Protein AF-A0A259J032-F1 (afdb_monomer)

pLDDT: mean 90.25, std 6.65, range [53.91, 96.62]

Solvent-accessible surface area (backbone atoms only — not comparable to full-atom values): 3710 Å² total; per-residue (Å²): 139,57,80,84,68,41,48,49,56,56,54,53,50,53,54,51,50,66,69,47,52,84,82,52,55,72,69,57,48,54,53,52,47,54,51,52,47,54,58,42,60,72,29,56,37,41,51,38,43,50,53,18,55,77,68,75,47,82,60,77,52,82,58,69

Nearest PDB structures (foldseek):
  4fzw-assembly1_D  TM=9.617E-01  e=2.081E-03  Escherichia coli K-12
  2dub-assembly1_E  TM=9.556E-01  e=3.849E-03  Rattus norvegicus
  1dub-assembly1_B  TM=9.562E-01  e=4.725E-03  Rattus norvegicus
  1mj3-assembly1_C  TM=9.568E-01  e=5.059E-03  Rattus norvegicus
  2hw5-assembly1_F  TM=9.498E-01  e=5.799E-03  Homo sapiens

Mean predicted aligned error: 3.98 Å

Radius of gyration: 13.28 Å; Cα contacts (8 Å, |Δi|>4): 40; chains: 1; bounding box: 28×23×36 Å

Structure (mmCIF, N/CA/C/O backbone):
data_AF-A0A259J032-F1
#
_entry.id   AF-A0A259J032-F1
#
loop_
_atom_site.group_PDB
_atom_site.id
_atom_site.type_symbol
_atom_site.label_atom_id
_atom_site.label_alt_id
_atom_site.label_comp_id
_atom_site.l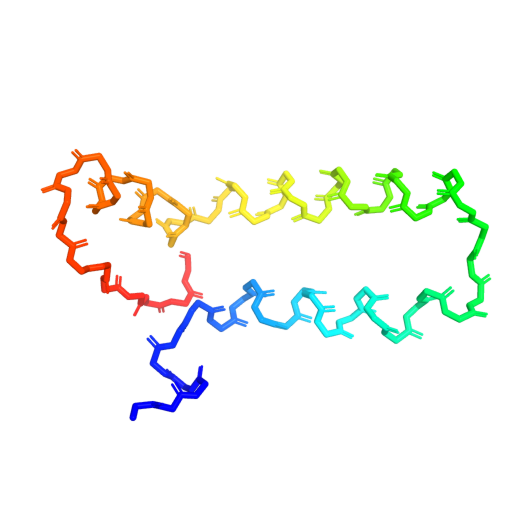abel_asym_id
_atom_site.label_entity_id
_atom_site.label_seq_id
_atom_site.pdbx_PDB_ins_code
_atom_site.Cartn_x
_atom_site.Cartn_y
_atom_site.Cartn_z
_atom_site.occupancy
_atom_site.B_iso_or_equiv
_atom_site.auth_seq_id
_atom_site.auth_comp_id
_atom_site.auth_asym_id
_atom_site.auth_atom_id
_atom_site.pdbx_PDB_model_num
ATOM 1 N N . ARG A 1 1 ? -7.268 -17.491 8.844 1.00 53.91 1 ARG A N 1
ATOM 2 C CA . ARG A 1 1 ? -7.967 -16.355 8.198 1.00 53.91 1 ARG A CA 1
ATOM 3 C C . ARG A 1 1 ? -7.341 -16.154 6.837 1.00 53.91 1 ARG A C 1
ATOM 5 O O . ARG A 1 1 ? -6.125 -16.264 6.731 1.00 53.91 1 ARG A O 1
ATOM 12 N N . THR A 1 2 ? -8.190 -16.036 5.832 1.00 79.75 2 THR A N 1
ATOM 13 C CA . THR A 1 2 ? -7.908 -16.275 4.411 1.00 79.75 2 THR A CA 1
ATOM 14 C C . THR A 1 2 ? -7.729 -14.962 3.653 1.00 79.75 2 THR A C 1
ATOM 16 O O . THR A 1 2 ? -8.198 -13.931 4.121 1.00 79.75 2 THR A O 1
ATOM 19 N N . LEU A 1 3 ? -7.115 -15.001 2.460 1.00 80.00 3 LEU A N 1
ATOM 20 C CA . LEU A 1 3 ? -7.066 -13.865 1.515 1.00 80.00 3 LEU A CA 1
ATOM 21 C C . LEU A 1 3 ? -8.454 -13.235 1.270 1.00 80.00 3 LEU A C 1
ATOM 23 O O . LEU A 1 3 ? -8.555 -12.039 1.035 1.00 80.00 3 LEU A O 1
ATOM 27 N N . ALA A 1 4 ? -9.520 -14.036 1.378 1.00 83.62 4 ALA A N 1
ATOM 28 C CA . ALA A 1 4 ? -10.908 -13.599 1.240 1.00 83.62 4 ALA A CA 1
ATOM 29 C C . ALA A 1 4 ? -11.401 -12.646 2.348 1.00 83.62 4 ALA A C 1
ATOM 31 O O . ALA A 1 4 ? -12.385 -11.952 2.133 1.00 83.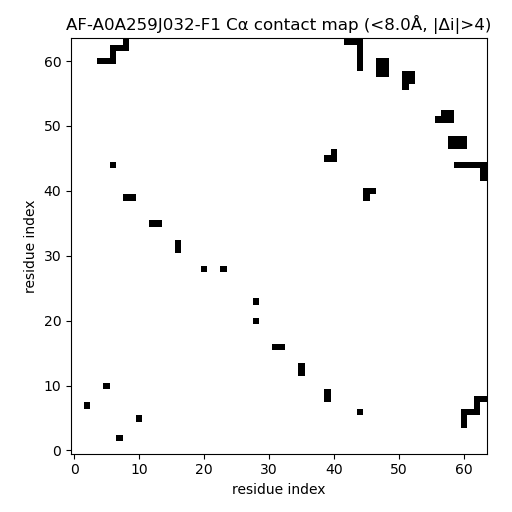62 4 ALA A O 1
ATOM 32 N N . ASP A 1 5 ? -10.737 -12.601 3.510 1.00 83.50 5 ASP A N 1
ATOM 33 C CA . ASP A 1 5 ? -11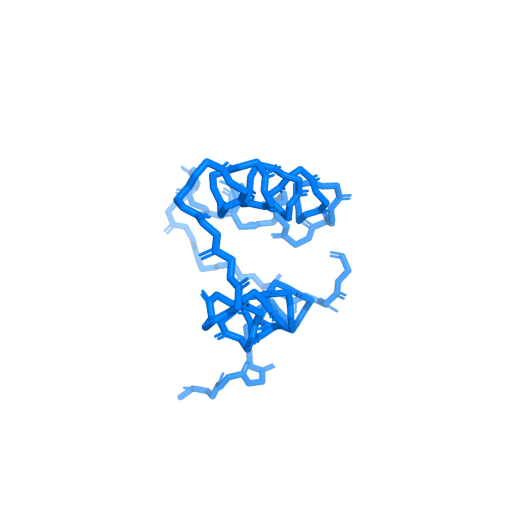.100 -11.694 4.612 1.00 83.50 5 ASP A CA 1
ATOM 34 C C . ASP A 1 5 ? -10.432 -10.308 4.478 1.00 83.50 5 ASP A C 1
ATOM 36 O O . ASP A 1 5 ? -10.580 -9.466 5.365 1.00 83.50 5 ASP A O 1
ATOM 40 N N . GLY A 1 6 ? -9.600 -10.114 3.449 1.00 84.69 6 GLY A N 1
ATOM 41 C CA . GLY A 1 6 ? -8.830 -8.896 3.204 1.00 84.69 6 GLY A CA 1
ATOM 42 C C . GLY A 1 6 ? -9.490 -7.949 2.193 1.00 84.69 6 GLY A C 1
ATOM 43 O O . GLY A 1 6 ? -10.550 -8.256 1.648 1.00 84.69 6 GLY A O 1
ATOM 44 N N . PRO A 1 7 ? -8.852 -6.803 1.899 1.00 88.88 7 PRO A N 1
A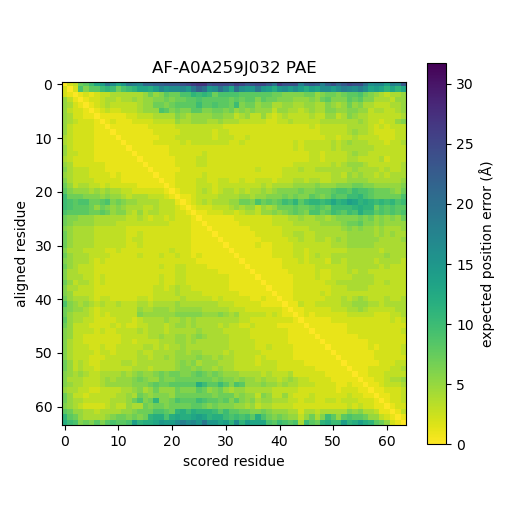TOM 45 C CA . PRO A 1 7 ? -9.332 -5.853 0.901 1.00 88.88 7 PRO A CA 1
ATOM 46 C C . PRO A 1 7 ? -9.165 -6.445 -0.503 1.00 88.88 7 PRO A C 1
ATOM 48 O O . PRO A 1 7 ? -8.109 -6.324 -1.129 1.00 88.88 7 PRO A O 1
ATOM 51 N N . TRP A 1 8 ? -10.213 -7.105 -1.005 1.00 88.50 8 TRP A N 1
ATOM 52 C CA . TRP A 1 8 ? -10.220 -7.784 -2.307 1.00 88.50 8 TRP A CA 1
ATOM 53 C C . TRP A 1 8 ? -9.702 -6.890 -3.442 1.00 88.50 8 TRP A C 1
ATOM 55 O O . TRP A 1 8 ? -8.875 -7.336 -4.239 1.00 88.50 8 TRP A O 1
ATOM 65 N N . PHE A 1 9 ? -10.140 -5.627 -3.485 1.00 90.38 9 PHE A N 1
ATOM 66 C CA . PHE A 1 9 ? -9.728 -4.681 -4.519 1.00 90.38 9 PHE A CA 1
ATOM 67 C C . PHE A 1 9 ? -8.212 -4.445 -4.503 1.00 90.38 9 PHE A C 1
ATOM 69 O O . PHE A 1 9 ? -7.548 -4.605 -5.527 1.00 90.38 9 PHE A O 1
ATOM 76 N N . ALA A 1 10 ? -7.650 -4.141 -3.329 1.00 90.12 10 ALA A N 1
ATOM 77 C CA . ALA A 1 10 ? -6.216 -3.921 -3.178 1.00 90.12 10 ALA A CA 1
ATOM 78 C C . ALA A 1 10 ? -5.416 -5.194 -3.502 1.00 90.12 10 ALA A C 1
ATOM 80 O O . ALA A 1 10 ? -4.408 -5.126 -4.197 1.00 90.12 10 ALA A O 1
ATOM 81 N N . HIS A 1 11 ? -5.897 -6.373 -3.091 1.00 92.12 11 HIS A N 1
ATOM 82 C CA . HIS A 1 11 ? -5.277 -7.647 -3.466 1.00 92.12 11 HIS A CA 1
ATOM 83 C C . HIS A 1 11 ? -5.269 -7.879 -4.984 1.00 92.12 11 HIS A C 1
ATOM 85 O O . HIS A 1 11 ? -4.257 -8.317 -5.534 1.00 92.12 11 HIS A O 1
ATOM 91 N N . GLY A 1 12 ? -6.371 -7.569 -5.673 1.00 92.12 12 GLY A N 1
ATOM 92 C CA . GLY A 1 12 ? -6.457 -7.641 -7.132 1.00 92.12 12 GLY A CA 1
ATOM 93 C C . GLY A 1 12 ? -5.504 -6.667 -7.829 1.00 92.12 12 GLY A C 1
ATOM 94 O O . GLY A 1 12 ? -4.831 -7.047 -8.792 1.00 92.12 12 GLY A O 1
ATOM 95 N N . MET A 1 13 ? -5.396 -5.443 -7.307 1.00 93.19 13 MET A N 1
ATOM 96 C CA . MET A 1 13 ? -4.476 -4.423 -7.811 1.00 93.19 13 MET A CA 1
ATOM 97 C C . MET A 1 13 ? -3.017 -4.870 -7.666 1.00 93.19 13 MET A C 1
ATOM 99 O O . MET A 1 13 ? -2.295 -4.934 -8.659 1.00 93.19 13 MET A O 1
ATOM 103 N N . THR A 1 14 ? -2.603 -5.290 -6.465 1.00 93.25 14 THR A N 1
ATOM 104 C CA . THR A 1 14 ? -1.240 -5.786 -6.214 1.00 93.25 14 THR A CA 1
ATOM 105 C C . THR A 1 14 ? -0.903 -6.978 -7.105 1.00 93.25 14 THR A C 1
ATOM 107 O O . THR A 1 14 ? 0.177 -7.027 -7.686 1.00 93.25 14 THR A O 1
ATOM 110 N N . LYS A 1 15 ? -1.835 -7.923 -7.283 1.00 94.50 15 LYS A N 1
ATOM 111 C CA . LYS A 1 15 ? -1.622 -9.066 -8.183 1.00 94.50 15 LYS A CA 1
ATOM 112 C C . LYS A 1 15 ? -1.410 -8.624 -9.633 1.00 94.50 15 LYS A C 1
ATOM 114 O O . LYS A 1 15 ? -0.590 -9.210 -10.334 1.00 94.50 15 LYS A O 1
ATOM 119 N N . THR A 1 16 ? -2.158 -7.622 -10.091 1.00 92.75 16 THR A N 1
ATOM 120 C CA . THR A 1 16 ? -2.001 -7.070 -11.444 1.00 92.75 16 THR A CA 1
ATOM 121 C C . THR A 1 16 ? -0.620 -6.450 -11.619 1.00 92.75 16 THR A C 1
ATOM 123 O O . THR A 1 16 ? 0.059 -6.783 -12.587 1.00 92.75 16 THR A O 1
ATOM 126 N N . MET A 1 17 ? -0.174 -5.646 -10.653 1.00 92.50 17 MET A N 1
ATOM 127 C CA . MET A 1 17 ? 1.156 -5.034 -10.675 1.00 92.50 17 MET A CA 1
ATOM 128 C C . MET A 1 17 ? 2.284 -6.072 -10.702 1.00 92.50 17 MET A C 1
ATOM 130 O O . MET A 1 17 ? 3.169 -5.975 -11.543 1.00 92.50 17 MET A O 1
ATOM 134 N N . MET A 1 18 ? 2.212 -7.115 -9.866 1.00 93.50 18 MET A N 1
ATOM 135 C CA . MET A 1 18 ? 3.213 -8.195 -9.862 1.00 93.50 18 MET A CA 1
ATOM 136 C C . MET A 1 18 ? 3.288 -8.939 -11.202 1.00 93.50 18 MET A C 1
ATOM 138 O O . MET A 1 18 ? 4.348 -9.401 -11.601 1.00 93.50 18 MET A O 1
ATOM 142 N N . ASN A 1 19 ? 2.174 -9.072 -11.927 1.00 92.69 19 ASN A N 1
ATOM 143 C CA . ASN A 1 19 ? 2.209 -9.685 -13.257 1.00 92.69 19 ASN A CA 1
ATOM 144 C C . ASN A 1 19 ? 2.838 -8.759 -14.309 1.00 92.69 19 ASN A C 1
ATOM 146 O O . ASN A 1 19 ? 3.400 -9.243 -15.290 1.00 92.69 19 ASN A O 1
ATOM 150 N N . GLN A 1 20 ? 2.701 -7.444 -14.136 1.00 89.94 20 GLN A N 1
ATOM 151 C CA . GLN A 1 20 ? 3.208 -6.441 -15.073 1.00 89.94 20 GLN A CA 1
ATOM 152 C C . GLN A 1 20 ? 4.693 -6.131 -14.850 1.00 89.94 20 GLN A C 1
ATOM 154 O O . GLN A 1 20 ? 5.389 -5.824 -15.816 1.00 89.94 20 GLN A O 1
ATOM 159 N N . GLU A 1 21 ? 5.200 -6.289 -13.621 1.00 89.62 21 GLU A N 1
ATOM 160 C CA . GLU A 1 21 ? 6.570 -5.910 -13.247 1.00 89.62 21 GLU A CA 1
ATOM 161 C C . GLU A 1 21 ? 7.657 -6.561 -14.107 1.00 89.62 21 GLU A C 1
ATOM 163 O O . GLU A 1 21 ? 8.704 -5.966 -14.343 1.00 89.62 21 GLU A O 1
ATOM 168 N N . TRP A 1 22 ? 7.386 -7.752 -14.649 1.00 89.44 22 TRP A N 1
ATOM 169 C CA . TRP A 1 22 ? 8.331 -8.497 -15.481 1.00 89.44 22 TRP A CA 1
ATOM 170 C C . TRP A 1 22 ? 8.686 -7.805 -16.802 1.00 89.44 22 TRP A C 1
ATOM 172 O O . TRP A 1 22 ? 9.709 -8.121 -17.408 1.00 89.44 22 TRP A O 1
ATOM 182 N N . ALA A 1 23 ? 7.815 -6.911 -17.273 1.00 89.81 23 ALA A N 1
ATOM 183 C CA . ALA A 1 23 ? 7.938 -6.229 -18.557 1.00 89.81 23 ALA A CA 1
ATOM 184 C C . ALA A 1 23 ? 8.219 -4.724 -18.417 1.00 89.81 23 ALA A C 1
ATOM 186 O O . ALA A 1 23 ? 8.276 -4.036 -19.434 1.00 89.81 23 ALA A O 1
ATOM 187 N N . MET A 1 24 ? 8.381 -4.220 -17.190 1.00 90.88 24 MET A N 1
ATOM 188 C CA . MET A 1 24 ? 8.486 -2.790 -16.893 1.00 90.88 24 MET A CA 1
ATOM 189 C C . MET A 1 24 ? 9.872 -2.404 -16.375 1.00 90.88 24 MET A C 1
ATOM 191 O O . MET A 1 24 ? 10.532 -3.161 -15.661 1.00 90.88 24 MET A O 1
ATOM 195 N N . GLY A 1 25 ? 10.305 -1.189 -16.709 1.00 93.81 25 GLY A N 1
ATOM 196 C CA . GLY A 1 25 ? 11.460 -0.550 -16.086 1.00 93.81 25 GLY A CA 1
ATOM 197 C C . GLY A 1 25 ? 11.158 -0.056 -14.665 1.00 93.81 25 GLY A C 1
ATOM 198 O O . GLY A 1 25 ? 10.005 0.102 -14.268 1.00 93.81 25 GLY A O 1
ATOM 199 N N . LEU A 1 26 ? 12.205 0.243 -13.889 1.00 92.88 26 LEU A N 1
ATOM 200 C CA . LEU A 1 26 ? 12.062 0.711 -12.502 1.00 92.88 26 LEU A CA 1
ATOM 201 C C . LEU A 1 26 ? 11.257 2.017 -12.384 1.00 92.88 26 LEU A C 1
ATOM 203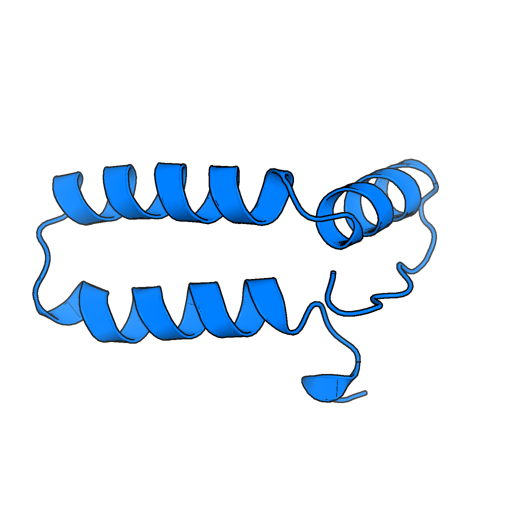 O O . LEU A 1 26 ? 10.434 2.147 -11.485 1.00 92.88 26 LEU A O 1
ATOM 207 N N . GLU A 1 27 ? 11.481 2.981 -13.278 1.00 94.94 27 GLU A N 1
ATOM 208 C CA . GLU A 1 27 ? 10.738 4.251 -13.263 1.00 94.94 27 GLU A CA 1
ATOM 209 C C . GLU A 1 27 ? 9.245 4.036 -13.543 1.00 94.94 27 GLU A C 1
ATOM 211 O O . GLU A 1 27 ? 8.396 4.611 -12.865 1.00 94.94 27 GLU A O 1
ATOM 216 N N . GLU A 1 28 ? 8.923 3.147 -14.485 1.00 93.12 28 GLU A N 1
ATOM 217 C CA . GLU A 1 28 ? 7.542 2.785 -14.810 1.00 93.12 28 GLU A CA 1
ATOM 218 C C . GLU A 1 28 ? 6.866 2.071 -13.635 1.00 93.12 28 GLU A C 1
ATOM 220 O O . GLU A 1 28 ? 5.687 2.301 -13.368 1.00 93.12 28 GLU A O 1
ATOM 225 N N . LEU A 1 29 ? 7.612 1.236 -12.904 1.00 93.19 29 LEU A N 1
ATOM 226 C CA . LEU A 1 29 ? 7.121 0.568 -11.700 1.00 93.19 29 LEU A CA 1
ATOM 227 C C . LEU A 1 29 ? 6.758 1.558 -10.596 1.00 93.19 29 LEU A C 1
ATOM 229 O O . LEU A 1 29 ? 5.685 1.436 -10.009 1.00 93.19 29 LEU A O 1
ATOM 233 N N . ILE A 1 30 ? 7.615 2.549 -10.344 1.00 94.00 30 ILE A N 1
ATOM 234 C CA . ILE A 1 30 ? 7.369 3.580 -9.327 1.00 94.00 30 ILE A CA 1
ATOM 235 C C . ILE A 1 30 ? 6.119 4.395 -9.679 1.00 94.00 30 ILE A C 1
ATOM 237 O O . ILE A 1 30 ? 5.260 4.612 -8.823 1.00 9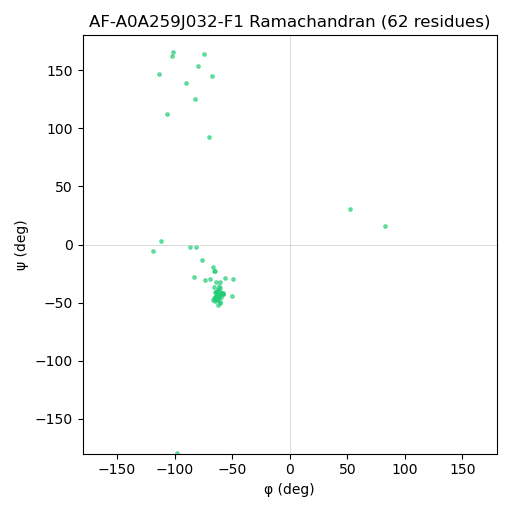4.00 30 ILE A O 1
ATOM 241 N N . GLU A 1 31 ? 5.985 4.813 -10.938 1.00 94.50 31 GLU A N 1
ATOM 242 C CA . GLU A 1 31 ? 4.807 5.558 -11.395 1.00 94.50 31 GLU A CA 1
ATOM 243 C C . GLU A 1 31 ? 3.534 4.701 -11.312 1.00 94.50 31 GLU A C 1
ATOM 245 O O . GLU A 1 31 ? 2.508 5.140 -10.786 1.00 94.50 31 GLU A O 1
ATOM 250 N N . SER A 1 32 ? 3.601 3.445 -11.762 1.00 92.56 32 SER A N 1
ATOM 251 C CA . SER A 1 32 ? 2.474 2.516 -11.668 1.00 92.56 32 SER A CA 1
ATOM 252 C C . SER A 1 32 ? 2.064 2.251 -10.220 1.00 92.56 32 SER A C 1
ATOM 254 O O . SER A 1 32 ? 0.871 2.094 -9.956 1.00 92.56 32 SER A O 1
ATOM 256 N N . GLU A 1 33 ? 3.010 2.191 -9.280 1.00 94.50 33 GLU A N 1
ATOM 257 C CA . GLU A 1 33 ? 2.707 2.040 -7.858 1.00 94.50 33 GLU A CA 1
ATOM 258 C C . GLU A 1 33 ? 1.986 3.264 -7.309 1.00 94.50 33 GLU A C 1
ATOM 260 O O . GLU A 1 33 ? 0.958 3.112 -6.645 1.00 94.50 33 GLU A O 1
ATOM 265 N N . ALA A 1 34 ? 2.462 4.469 -7.631 1.00 95.19 34 ALA A N 1
ATOM 266 C CA . ALA A 1 34 ? 1.815 5.704 -7.204 1.00 95.19 34 ALA A CA 1
ATOM 267 C C . ALA A 1 34 ? 0.353 5.769 -7.683 1.00 95.19 34 ALA A C 1
ATOM 269 O O . ALA A 1 34 ? -0.550 6.100 -6.908 1.00 95.19 34 ALA A O 1
ATOM 270 N N . GLN A 1 35 ? 0.094 5.377 -8.934 1.00 94.38 35 GLN A N 1
ATOM 271 C CA . GLN A 1 35 ? -1.261 5.313 -9.487 1.00 94.38 35 GLN A CA 1
ATOM 272 C C . GLN A 1 35 ? -2.116 4.241 -8.806 1.00 94.38 35 GLN A C 1
ATOM 274 O O . GLN A 1 35 ? -3.244 4.516 -8.392 1.00 94.38 35 GLN A O 1
ATOM 279 N N . ALA A 1 36 ? -1.585 3.027 -8.646 1.00 93.12 36 ALA A N 1
ATOM 280 C CA . ALA A 1 36 ? -2.287 1.935 -7.979 1.00 93.12 36 ALA A CA 1
ATOM 281 C C . ALA A 1 36 ? -2.658 2.293 -6.533 1.00 93.12 36 ALA A C 1
ATOM 283 O O . ALA A 1 36 ? -3.785 2.036 -6.098 1.00 93.12 36 ALA A O 1
ATOM 284 N N . GLN A 1 37 ? -1.743 2.935 -5.803 1.00 91.44 37 GLN A N 1
ATOM 285 C CA . GLN A 1 37 ? -1.988 3.445 -4.459 1.00 91.44 37 GLN A CA 1
ATOM 286 C C . GLN A 1 37 ? -3.074 4.521 -4.461 1.00 91.44 37 GLN A C 1
ATOM 288 O O . GLN A 1 37 ? -4.016 4.404 -3.682 1.00 91.44 37 GLN A O 1
ATOM 293 N N . ALA A 1 38 ? -3.012 5.511 -5.356 1.00 93.88 38 ALA A N 1
ATOM 294 C CA . ALA A 1 38 ? -4.038 6.550 -5.459 1.00 93.88 38 ALA A CA 1
ATOM 295 C C . ALA A 1 38 ? -5.438 5.962 -5.721 1.00 93.88 38 ALA A C 1
ATOM 297 O O . ALA A 1 38 ? -6.413 6.373 -5.089 1.00 93.88 38 ALA A O 1
ATOM 298 N N . ILE A 1 39 ? -5.535 4.951 -6.591 1.00 92.25 39 ILE A N 1
ATOM 299 C CA . ILE A 1 39 ? -6.790 4.234 -6.850 1.00 92.25 39 ILE A CA 1
ATOM 300 C C . ILE A 1 39 ? -7.259 3.497 -5.587 1.00 92.25 39 ILE A C 1
ATOM 302 O O . ILE A 1 39 ? -8.430 3.588 -5.224 1.00 92.25 39 ILE A O 1
ATOM 306 N N . CYS A 1 40 ? -6.360 2.803 -4.882 1.00 92.31 40 CYS A N 1
ATOM 307 C CA . CYS A 1 40 ? -6.708 2.131 -3.630 1.00 92.31 40 CYS A CA 1
ATOM 308 C C . CYS A 1 40 ? -7.160 3.131 -2.555 1.00 92.31 40 CYS A C 1
ATOM 310 O O . CYS A 1 40 ? -8.116 2.852 -1.838 1.00 92.31 40 CYS A O 1
ATOM 312 N N . MET A 1 41 ? -6.542 4.311 -2.469 1.00 92.12 41 MET A N 1
ATOM 313 C CA . MET A 1 41 ? -6.899 5.366 -1.512 1.00 92.12 41 MET A CA 1
ATOM 314 C C . MET A 1 41 ? -8.289 5.965 -1.747 1.00 92.12 41 MET A C 1
ATOM 316 O O . MET A 1 41 ? -8.884 6.498 -0.811 1.00 92.12 41 MET A O 1
ATOM 320 N N . ALA A 1 42 ? -8.822 5.861 -2.966 1.00 92.00 42 ALA A N 1
ATOM 321 C CA . ALA A 1 42 ? -10.180 6.291 -3.285 1.00 92.00 42 ALA A CA 1
ATOM 322 C C . ALA A 1 42 ? -11.265 5.317 -2.778 1.00 92.00 42 ALA A C 1
ATOM 324 O O . ALA A 1 42 ? -12.442 5.679 -2.761 1.00 92.00 42 ALA A O 1
ATOM 325 N N . THR A 1 43 ? -10.892 4.101 -2.363 1.00 90.88 43 THR A N 1
ATOM 326 C CA . THR A 1 43 ? -11.823 3.093 -1.827 1.00 90.88 43 THR A CA 1
ATOM 327 C C . THR A 1 43 ? -12.181 3.365 -0.365 1.00 90.88 43 THR A C 1
ATOM 329 O O . THR A 1 43 ? -11.405 3.955 0.396 1.00 90.88 43 THR A O 1
ATOM 332 N N . GLN A 1 44 ? -13.356 2.910 0.064 1.00 90.12 44 GLN A N 1
ATOM 333 C CA . GLN A 1 44 ? -13.766 3.022 1.466 1.00 90.12 44 GLN A CA 1
ATOM 334 C C . GLN A 1 44 ? -12.931 2.105 2.370 1.00 90.12 44 GLN A C 1
ATOM 336 O O . GLN A 1 44 ? -12.659 2.451 3.517 1.00 90.12 44 GLN A O 1
ATOM 341 N N . ASP A 1 45 ? -12.454 0.978 1.854 1.00 91.06 45 ASP A N 1
ATOM 342 C CA . ASP A 1 45 ? -11.607 0.025 2.558 1.00 91.06 45 ASP A CA 1
ATOM 343 C C . ASP A 1 45 ? -10.252 0.615 2.936 1.00 91.06 45 ASP A C 1
ATOM 345 O O . ASP A 1 45 ? -9.739 0.302 4.013 1.00 91.06 45 ASP A O 1
ATOM 349 N N . PHE A 1 46 ? -9.699 1.526 2.128 1.00 91.31 46 PHE A N 1
ATOM 350 C CA . PHE A 1 46 ? -8.521 2.284 2.545 1.00 91.31 46 PHE A CA 1
ATOM 351 C C . PHE A 1 46 ? -8.824 3.141 3.773 1.00 91.31 46 PHE A C 1
ATOM 353 O O . PHE A 1 46 ? -8.072 3.130 4.749 1.00 91.31 46 PHE A O 1
ATOM 360 N N . ARG A 1 47 ? -9.962 3.840 3.768 1.00 91.50 47 ARG A N 1
ATOM 361 C CA . ARG A 1 47 ? -10.394 4.640 4.914 1.00 91.50 47 ARG A CA 1
ATOM 362 C C . ARG A 1 47 ? -10.644 3.772 6.150 1.00 91.50 47 ARG A C 1
ATOM 364 O O . ARG A 1 47 ? -10.149 4.117 7.220 1.00 91.50 47 ARG A O 1
ATOM 371 N N . ARG A 1 48 ? -11.326 2.628 6.014 1.00 92.75 48 ARG A N 1
ATOM 372 C CA . ARG A 1 48 ? -11.543 1.664 7.112 1.00 92.75 48 ARG A CA 1
ATOM 373 C C . ARG A 1 48 ? -10.221 1.142 7.664 1.00 92.75 48 ARG A C 1
ATOM 375 O O . ARG A 1 48 ? -10.057 1.058 8.879 1.00 92.75 48 ARG A O 1
ATOM 382 N N . ALA A 1 49 ? -9.269 0.817 6.789 1.00 91.69 49 ALA A N 1
ATOM 383 C CA . ALA A 1 49 ? -7.931 0.393 7.185 1.00 91.69 49 ALA A CA 1
AT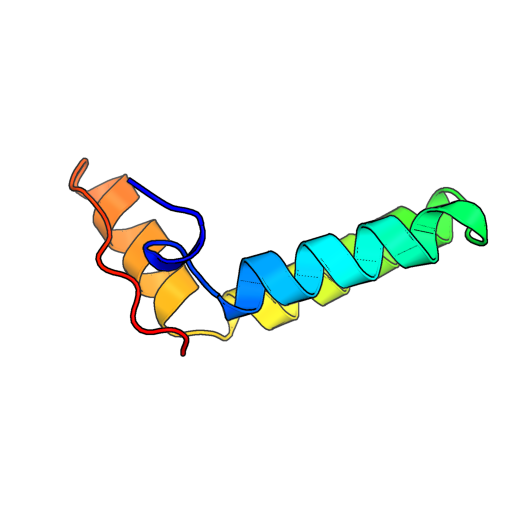OM 384 C C . ALA A 1 49 ? -7.207 1.488 7.970 1.00 91.69 49 ALA A C 1
ATOM 386 O O . ALA A 1 49 ? -6.643 1.208 9.026 1.00 91.69 49 ALA A O 1
ATOM 387 N N . PHE A 1 50 ? -7.261 2.728 7.482 1.00 92.88 50 PHE A N 1
ATOM 388 C CA . PHE A 1 50 ? -6.624 3.874 8.118 1.00 92.88 50 PHE A CA 1
ATOM 389 C C . PHE A 1 50 ? -7.232 4.187 9.491 1.00 92.88 50 PHE A C 1
ATOM 391 O O . PHE A 1 50 ? -6.504 4.319 10.474 1.00 92.88 50 PHE A O 1
ATOM 398 N N . GLU A 1 51 ? -8.560 4.257 9.586 1.00 94.81 51 GLU A N 1
ATOM 399 C CA . GLU A 1 51 ? -9.274 4.524 10.839 1.00 94.81 51 GLU A CA 1
ATOM 400 C C . GLU A 1 51 ? -9.044 3.401 11.861 1.00 94.81 51 GLU A C 1
ATOM 402 O O . GLU A 1 51 ? -8.732 3.674 13.022 1.00 94.81 51 GLU A O 1
ATOM 407 N N . ALA A 1 52 ? -9.110 2.136 11.432 1.00 94.50 52 ALA A N 1
ATOM 408 C CA . ALA A 1 52 ? -8.813 0.995 12.293 1.00 94.50 52 ALA A CA 1
ATOM 409 C C . ALA A 1 52 ? -7.350 0.999 12.758 1.00 94.50 52 ALA A C 1
ATOM 411 O O . ALA A 1 52 ? -7.086 0.755 13.934 1.00 94.50 52 ALA A O 1
ATOM 412 N N . PHE A 1 53 ? -6.405 1.331 11.874 1.00 94.50 53 PHE A N 1
ATOM 413 C CA . PHE A 1 53 ? -4.992 1.468 12.223 1.00 94.50 53 PHE A CA 1
ATOM 414 C C . PHE A 1 53 ? -4.774 2.562 13.276 1.00 94.50 53 PHE A C 1
ATOM 416 O O . PHE A 1 53 ? -4.155 2.301 14.310 1.00 94.50 53 PHE A O 1
ATOM 423 N N . ALA A 1 54 ? -5.343 3.753 13.069 1.00 96.25 54 ALA A N 1
ATOM 424 C CA . ALA A 1 54 ? -5.266 4.863 14.018 1.00 96.25 54 ALA A CA 1
ATOM 425 C C . ALA A 1 54 ? -5.888 4.505 15.382 1.00 96.25 54 ALA A C 1
ATOM 427 O O . ALA A 1 54 ? -5.343 4.857 16.429 1.00 96.25 54 ALA A O 1
ATOM 428 N N . ALA A 1 55 ? -6.986 3.745 15.376 1.00 96.62 55 ALA A N 1
ATOM 429 C CA . ALA A 1 55 ? -7.659 3.251 16.575 1.00 96.62 55 ALA A CA 1
ATOM 430 C C . ALA A 1 55 ? -7.014 1.990 17.191 1.00 96.62 55 ALA A C 1
ATOM 432 O O . ALA A 1 55 ? -7.493 1.508 18.218 1.00 96.62 55 ALA A O 1
ATOM 433 N N . LYS A 1 56 ? -5.952 1.432 16.585 1.00 94.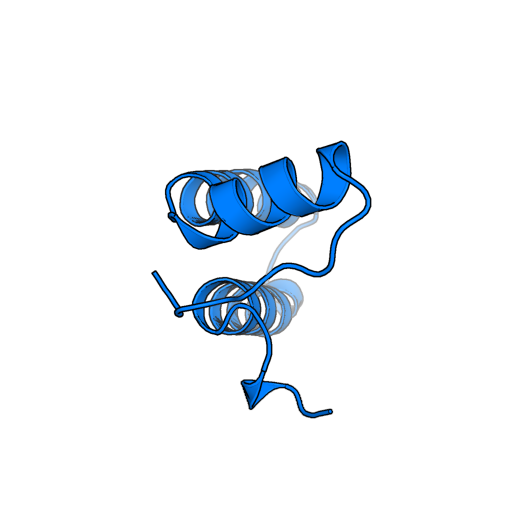81 56 LYS A N 1
ATOM 434 C CA . LYS A 1 56 ? -5.352 0.127 16.944 1.00 94.81 56 LYS A CA 1
ATOM 435 C C . LYS A 1 56 ? -6.372 -1.022 16.984 1.00 94.81 56 LYS A C 1
ATOM 437 O O . LYS A 1 56 ? -6.233 -1.971 17.757 1.00 94.81 56 LYS A O 1
ATOM 442 N N . ALA A 1 57 ? -7.402 -0.931 16.155 1.00 94.69 57 ALA A N 1
ATOM 443 C CA . ALA A 1 57 ? -8.455 -1.918 16.001 1.00 94.69 57 ALA A CA 1
ATOM 444 C C . ALA A 1 57 ? -8.224 -2.765 14.743 1.00 94.69 57 ALA A C 1
ATOM 446 O O . ALA A 1 57 ? -7.419 -2.438 13.870 1.00 94.69 57 ALA A O 1
ATOM 447 N N . LYS A 1 58 ? -8.947 -3.882 14.639 1.00 91.06 58 LYS A N 1
ATOM 448 C CA . LYS A 1 58 ? -8.908 -4.713 13.439 1.00 91.06 58 LYS A CA 1
ATOM 449 C C . LYS A 1 58 ? -9.846 -4.129 12.370 1.00 91.06 58 LYS A C 1
ATOM 451 O O . LYS A 1 58 ? -11.027 -3.973 12.673 1.00 91.06 58 LYS A O 1
ATOM 456 N N . PRO A 1 59 ? -9.369 -3.856 11.142 1.00 90.25 59 PRO A N 1
ATOM 457 C CA . PRO A 1 59 ? -10.237 -3.392 10.065 1.00 90.25 59 PRO A CA 1
ATOM 458 C C . PRO A 1 59 ? -11.223 -4.481 9.631 1.00 90.25 59 PRO A C 1
ATOM 460 O O . PRO A 1 59 ? -10.891 -5.672 9.626 1.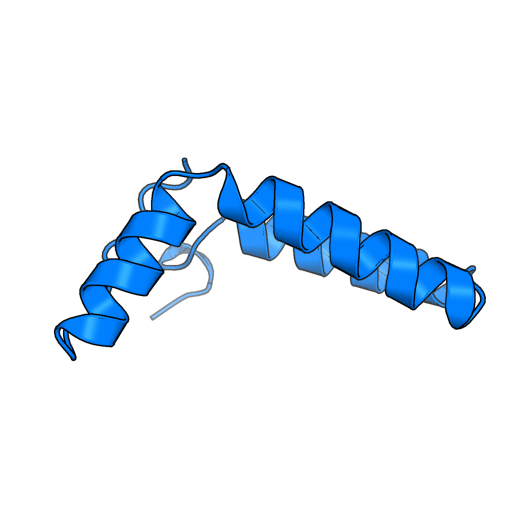00 90.25 59 PRO A O 1
ATOM 463 N N . ALA A 1 60 ? -12.426 -4.051 9.258 1.00 89.62 60 ALA A N 1
ATOM 464 C CA . ALA A 1 60 ? -13.428 -4.865 8.585 1.00 89.62 60 ALA A CA 1
ATOM 465 C C . ALA A 1 60 ? -13.489 -4.413 7.124 1.00 89.62 60 ALA A C 1
ATOM 467 O O . ALA A 1 60 ? -13.852 -3.272 6.859 1.00 89.62 60 ALA A O 1
ATOM 468 N N . PHE A 1 61 ? -13.065 -5.277 6.206 1.00 88.31 61 PHE A N 1
ATOM 469 C CA . PHE A 1 61 ? -13.041 -4.981 4.776 1.00 88.31 61 PHE A CA 1
ATOM 470 C C . PHE A 1 61 ? -14.361 -5.395 4.128 1.00 88.31 61 PHE A C 1
ATOM 472 O O . PHE A 1 61 ? -14.893 -6.460 4.446 1.00 88.31 61 PHE A O 1
ATOM 479 N N . GLU A 1 62 ? -14.872 -4.564 3.224 1.00 84.88 62 GLU A N 1
ATOM 480 C CA . GLU A 1 62 ? -16.135 -4.790 2.505 1.00 84.88 62 GLU A CA 1
ATOM 481 C C . GLU A 1 62 ? -15.938 -4.895 0.982 1.00 84.88 62 GLU A C 1
ATOM 483 O O . GLU A 1 62 ? -16.871 -5.242 0.259 1.00 84.88 62 GLU A O 1
ATOM 488 N N . GLY A 1 63 ? -14.719 -4.662 0.485 1.00 73.31 63 GLY A N 1
ATOM 489 C CA . GLY A 1 63 ? -14.358 -4.767 -0.927 1.00 73.31 63 GLY A CA 1
ATOM 490 C C . GLY A 1 63 ? -14.692 -3.529 -1.766 1.00 73.31 63 GLY A C 1
ATOM 491 O O . GLY A 1 63 ? -14.705 -3.646 -2.993 1.00 73.31 63 GLY A O 1
ATOM 492 N N . ASN A 1 64 ? -14.965 -2.378 -1.140 1.00 70.44 64 ASN A N 1
ATOM 493 C CA . ASN A 1 64 ? -15.325 -1.106 -1.786 1.00 70.44 64 ASN A CA 1
ATOM 494 C C . ASN A 1 64 ? -14.566 0.093 -1.222 1.00 70.44 64 ASN A C 1
ATOM 496 O O . ASN A 1 64 ? -14.078 0.019 -0.079 1.00 70.44 64 ASN A O 1
#

Sequence (64 aa):
RTLADGPWFAHGMTKTMMNQEWAMGLEELIESEAQAQAICMATQDFRRAFEAFAAKAKPAFEGN

Secondary structure (DSSP, 8-state):
--GGGS-HHHHHHHHHHHHHGGG--HHHHHHHHHHHHHHHHTSHHHHHHHHHHHTTPPP-----

Foldseek 3Di:
DDPVQAQPLLVVLVVVLVVCVVPDDPVVSVVSVVVSVVVVCVDVQVVQVVVCVVVVHDGGHDND